Protein AF-A0A1C2J7K5-F1 (afdb_monomer_lite)

Secondary structure (DSSP, 8-state):
-HHHHHHHHHHHHHHHHHHHHHHS---------EEEPTTT--EEETTTPEEPTTS-EE-GGGSS---

Sequence (67 aa):
MFKWLLLAGFLGLLFYFWRQKQRIPKKHPEVESLVRCSVCGRHISVHSAMISAKGHYRCTLHAGDPD

Structure (mmCIF, N/CA/C/O backbone):
data_AF-A0A1C2J7K5-F1
#
_entry.id   AF-A0A1C2J7K5-F1
#
loop_
_atom_site.group_PDB
_atom_site.id
_atom_site.type_symbol
_atom_site.label_atom_id
_atom_site.label_alt_id
_atom_site.label_comp_id
_atom_site.label_asym_id
_atom_site.label_entity_id
_atom_site.label_seq_id
_atom_site.pdbx_PDB_ins_code
_atom_site.Cartn_x
_atom_site.Cartn_y
_atom_site.Cartn_z
_atom_site.occupancy
_atom_site.B_iso_or_equiv
_atom_site.auth_seq_id
_atom_site.auth_comp_id
_atom_site.auth_asym_id
_atom_site.auth_atom_id
_atom_site.pdbx_PDB_model_num
ATOM 1 N N . MET A 1 1 ? -31.723 -4.992 41.687 1.00 64.75 1 MET A N 1
ATOM 2 C CA . MET A 1 1 ? -31.183 -3.811 40.967 1.00 64.75 1 MET A CA 1
ATOM 3 C C . MET A 1 1 ? -29.815 -4.071 40.331 1.00 64.75 1 MET A C 1
ATOM 5 O O . MET A 1 1 ? -29.637 -3.731 39.172 1.00 64.75 1 MET A O 1
ATOM 9 N N . PHE A 1 2 ? -2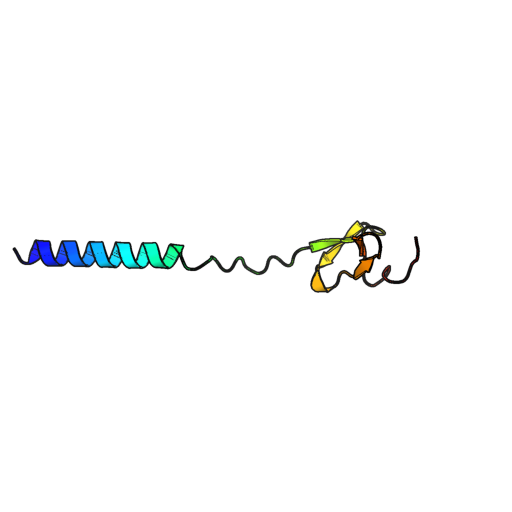8.898 -4.768 41.014 1.00 82.00 2 PHE A N 1
ATOM 10 C CA . PHE A 1 2 ? -27.558 -5.125 40.505 1.00 82.00 2 PHE A CA 1
ATOM 11 C C . PHE A 1 2 ? -27.522 -5.823 39.129 1.00 82.00 2 PHE A C 1
ATOM 13 O O . PHE A 1 2 ? -26.623 -5.589 38.327 1.00 82.00 2 PHE A O 1
ATOM 20 N N . LYS A 1 3 ? -28.539 -6.640 38.824 1.00 83.62 3 LYS A N 1
ATOM 21 C CA . LYS A 1 3 ? -28.677 -7.353 37.542 1.00 83.62 3 LYS A CA 1
ATOM 22 C C . LYS A 1 3 ? -28.706 -6.415 36.328 1.00 83.62 3 LYS A C 1
ATOM 24 O O . LYS A 1 3 ? -28.128 -6.740 35.299 1.00 83.62 3 LYS A O 1
ATOM 29 N N . TRP A 1 4 ? -29.323 -5.242 36.470 1.00 90.00 4 TRP A N 1
ATOM 30 C CA . TRP A 1 4 ? -29.422 -4.250 35.396 1.00 90.00 4 TRP A CA 1
ATOM 31 C C . TRP A 1 4 ? -28.121 -3.463 35.206 1.00 90.00 4 TRP A C 1
ATOM 33 O O . TRP A 1 4 ? -27.762 -3.155 34.075 1.00 90.00 4 TRP A O 1
ATOM 43 N N . LEU A 1 5 ? -27.375 -3.219 36.291 1.00 86.56 5 LEU A N 1
ATOM 44 C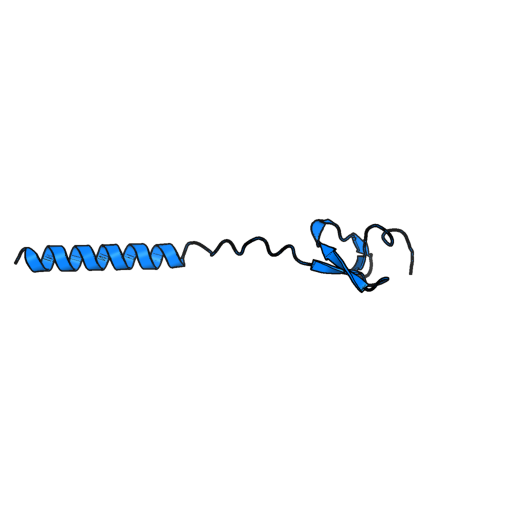 CA . LEU A 1 5 ? -26.051 -2.584 36.238 1.00 86.56 5 LEU A CA 1
ATOM 45 C C . LEU A 1 5 ? -25.030 -3.467 35.511 1.00 86.56 5 LEU A C 1
ATOM 47 O O . LEU A 1 5 ? -24.284 -2.976 34.667 1.00 86.56 5 LEU A O 1
ATOM 51 N N . LEU A 1 6 ? -25.042 -4.777 35.782 1.00 89.31 6 LEU A N 1
ATOM 52 C CA . LEU A 1 6 ? -24.183 -5.739 35.084 1.00 89.31 6 LEU A CA 1
A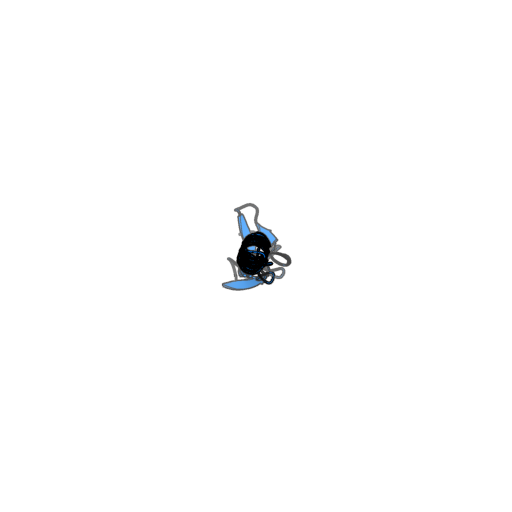TOM 53 C C . LEU A 1 6 ? -24.511 -5.819 33.591 1.00 89.31 6 LEU A C 1
ATOM 55 O O . LEU A 1 6 ? -23.603 -5.820 32.763 1.00 89.31 6 LEU A O 1
ATOM 59 N N . LEU A 1 7 ? -25.801 -5.832 33.244 1.00 90.69 7 LEU A N 1
ATOM 60 C CA . LEU A 1 7 ? -26.244 -5.861 31.850 1.00 90.69 7 LEU A CA 1
ATOM 61 C C . LEU A 1 7 ? -25.810 -4.599 31.096 1.00 90.69 7 LEU A C 1
ATOM 63 O O . LEU A 1 7 ? -25.223 -4.705 30.022 1.00 90.69 7 LEU A O 1
ATOM 67 N N . ALA A 1 8 ? -26.039 -3.418 31.674 1.00 88.88 8 ALA A N 1
ATOM 68 C CA . ALA A 1 8 ? -25.651 -2.148 31.066 1.00 88.88 8 ALA A CA 1
ATOM 69 C C . ALA A 1 8 ? -24.128 -2.037 30.879 1.00 88.88 8 ALA A C 1
ATOM 71 O O . ALA A 1 8 ? -23.667 -1.638 29.809 1.00 88.88 8 ALA A O 1
ATOM 72 N N . GLY A 1 9 ? -23.346 -2.456 31.880 1.00 90.06 9 GLY A N 1
ATOM 73 C CA . GLY A 1 9 ? -21.887 -2.507 31.784 1.00 90.06 9 GLY A CA 1
ATOM 74 C C . GLY A 1 9 ? -21.409 -3.446 30.675 1.00 90.06 9 GLY A C 1
ATOM 75 O O . GLY A 1 9 ? -20.561 -3.065 29.870 1.00 90.06 9 GLY A O 1
ATOM 76 N N . PHE A 1 10 ? -21.998 -4.640 30.574 1.00 93.56 10 PHE A N 1
ATOM 77 C CA . PHE A 1 10 ? -21.638 -5.631 29.558 1.00 93.56 10 PHE A CA 1
ATOM 78 C C . PHE A 1 10 ? -21.969 -5.165 28.132 1.00 93.56 10 PHE A C 1
ATOM 80 O O . PHE A 1 10 ? -21.139 -5.287 27.230 1.00 93.56 10 PHE A O 1
ATOM 87 N N . LEU A 1 11 ? -23.145 -4.558 27.933 1.00 93.06 11 LEU A N 1
ATOM 88 C CA . LEU A 1 11 ? -23.538 -3.938 26.663 1.00 93.06 11 LEU A CA 1
ATOM 89 C C . LEU A 1 11 ? -22.609 -2.781 26.273 1.00 93.06 11 LEU A C 1
ATOM 91 O O . LEU A 1 11 ? -22.218 -2.681 25.109 1.00 93.06 11 LEU A O 1
ATOM 95 N N . GLY A 1 12 ? -22.209 -1.943 27.233 1.00 91.12 12 GLY A N 1
ATOM 96 C CA . GLY A 1 12 ? -21.245 -0.866 27.001 1.00 91.12 12 GLY A CA 1
ATOM 97 C C . GLY A 1 12 ? -19.874 -1.386 26.562 1.00 91.12 12 GLY A C 1
ATOM 98 O O . GLY A 1 12 ? -19.286 -0.860 25.617 1.00 91.12 12 GLY A O 1
ATOM 99 N N . LEU A 1 13 ? -19.395 -2.460 27.194 1.00 90.38 13 LEU A N 1
ATOM 100 C CA . LEU A 1 13 ? -18.112 -3.098 26.883 1.00 90.38 13 LEU A CA 1
ATOM 101 C C . LEU A 1 13 ? -18.115 -3.737 25.488 1.00 90.38 13 LEU A C 1
ATOM 103 O O . LEU A 1 13 ? -17.178 -3.535 24.714 1.00 90.38 13 LEU A O 1
ATOM 107 N N . LEU A 1 14 ? -19.198 -4.438 25.136 1.00 90.31 14 LEU A N 1
ATOM 108 C CA . LEU A 1 14 ? -19.410 -4.986 23.794 1.00 90.31 14 LEU A CA 1
ATOM 109 C C . LEU A 1 14 ? -19.435 -3.884 22.735 1.00 90.31 14 LEU A C 1
ATOM 111 O O . LEU A 1 14 ? -18.738 -3.988 21.727 1.00 90.31 14 LEU A O 1
ATOM 115 N N . PHE A 1 15 ? -20.190 -2.810 22.972 1.00 88.81 15 PHE A N 1
ATOM 116 C CA . PHE A 1 15 ? -20.274 -1.685 22.044 1.00 88.81 15 PHE A CA 1
ATOM 117 C C . PHE A 1 15 ? -18.917 -0.993 21.860 1.00 88.81 15 PHE A C 1
ATOM 119 O O . PHE A 1 15 ? -18.530 -0.671 20.734 1.00 88.81 15 PHE A O 1
ATOM 126 N N . TYR A 1 16 ? -18.160 -0.816 22.946 1.00 86.62 16 TYR A N 1
ATOM 127 C CA . TYR A 1 16 ? -16.819 -0.240 22.911 1.00 86.62 16 TYR A CA 1
ATOM 128 C C . TYR A 1 16 ? -15.852 -1.094 22.080 1.00 86.62 16 TYR A C 1
ATOM 130 O O . TYR A 1 16 ? -15.217 -0.577 21.158 1.00 86.62 16 TYR A O 1
ATOM 138 N N . PHE A 1 17 ? -15.800 -2.407 22.328 1.00 84.75 17 PHE A N 1
ATOM 139 C CA . PHE A 1 17 ? -14.964 -3.333 21.558 1.00 84.75 17 PHE A CA 1
ATOM 140 C C . PHE A 1 17 ? -15.346 -3.368 20.077 1.00 84.75 17 PHE A C 1
ATOM 142 O O . PHE A 1 17 ? -14.475 -3.379 19.205 1.00 84.75 17 PHE A O 1
ATOM 149 N N . TRP A 1 18 ? -16.643 -3.360 19.771 1.00 82.75 18 TRP A N 1
ATOM 150 C CA . TRP A 1 18 ? -17.124 -3.390 18.393 1.00 82.75 18 TRP A CA 1
ATOM 151 C C . TRP A 1 18 ? -16.751 -2.110 17.639 1.00 82.75 18 TRP A C 1
ATOM 153 O O . TRP A 1 18 ? -16.236 -2.168 16.520 1.00 82.75 18 TRP A O 1
ATOM 163 N N . ARG A 1 19 ? -16.899 -0.951 18.292 1.00 79.44 19 ARG A N 1
ATOM 164 C CA . ARG A 1 19 ? -16.490 0.349 17.749 1.00 79.44 19 ARG A CA 1
ATOM 165 C C . ARG A 1 19 ? -14.975 0.451 17.572 1.00 79.44 19 ARG A C 1
ATOM 167 O O . ARG A 1 19 ? -14.515 1.011 16.579 1.00 79.44 19 ARG A O 1
ATOM 174 N N . GLN A 1 20 ? -14.194 -0.109 18.493 1.00 73.56 20 GLN A N 1
ATOM 175 C CA . GLN A 1 20 ? -12.736 -0.148 18.386 1.00 73.56 20 GLN A CA 1
ATOM 176 C C . GLN A 1 20 ? -12.282 -1.044 17.229 1.00 73.56 20 GLN A C 1
ATOM 178 O O . GLN A 1 20 ? -11.404 -0.651 16.464 1.00 73.56 20 GLN A O 1
ATOM 183 N N . LYS A 1 21 ? -12.925 -2.200 17.026 1.00 64.69 21 LYS A N 1
ATOM 184 C CA . LYS A 1 21 ? -12.609 -3.119 15.923 1.00 64.69 21 LYS A CA 1
ATOM 185 C C . LYS A 1 21 ? -12.902 -2.519 14.544 1.00 64.69 21 LYS A C 1
ATOM 187 O O . LYS A 1 21 ? -12.188 -2.826 13.599 1.00 64.69 21 LYS A O 1
ATOM 192 N N . GLN A 1 22 ? -13.889 -1.626 14.430 1.00 61.66 22 GLN A N 1
ATOM 193 C CA . GLN A 1 22 ? -14.131 -0.856 13.201 1.00 61.66 22 GLN A CA 1
ATOM 194 C C . GLN A 1 22 ? -13.075 0.232 12.942 1.00 61.66 22 GLN A C 1
ATOM 196 O O . GLN A 1 22 ? -12.887 0.632 11.797 1.00 61.66 22 GLN A O 1
ATOM 201 N N . ARG A 1 23 ? -12.379 0.707 13.985 1.00 58.88 23 ARG A N 1
ATOM 202 C CA . ARG A 1 23 ? -11.282 1.682 13.865 1.00 58.88 23 ARG A CA 1
ATOM 203 C C . ARG A 1 23 ? -9.919 1.058 13.626 1.00 58.88 23 ARG A C 1
ATOM 205 O O . ARG A 1 23 ? -8.988 1.798 13.332 1.00 58.88 23 ARG A O 1
ATOM 212 N N . ILE A 1 24 ? -9.784 -0.259 13.752 1.00 58.44 24 ILE A N 1
ATOM 213 C CA . ILE A 1 24 ? -8.609 -0.941 13.225 1.00 58.44 24 ILE A CA 1
ATOM 214 C C . ILE A 1 24 ? -8.803 -0.886 11.711 1.00 58.44 24 ILE A C 1
ATOM 216 O O . ILE A 1 24 ? -9.703 -1.575 11.216 1.00 58.44 24 ILE A O 1
ATOM 220 N N . PRO A 1 25 ? -8.049 -0.049 10.968 1.00 55.00 25 PRO A N 1
ATOM 221 C CA . PRO A 1 25 ? -8.085 -0.137 9.524 1.00 55.00 25 PRO A CA 1
ATOM 222 C C . PRO A 1 25 ? -7.779 -1.593 9.236 1.00 55.00 25 PRO A C 1
ATOM 224 O O . PRO A 1 25 ? -6.768 -2.120 9.711 1.00 55.00 25 PRO A O 1
ATOM 227 N N . LYS A 1 26 ? -8.705 -2.274 8.552 1.00 54.94 26 LYS A N 1
ATOM 228 C CA . LYS A 1 26 ? -8.395 -3.546 7.920 1.00 54.94 26 LYS A CA 1
ATOM 229 C C . LYS A 1 26 ? -7.069 -3.268 7.231 1.00 54.94 26 LYS A C 1
ATOM 231 O O . LYS A 1 26 ? -7.044 -2.448 6.313 1.00 54.94 26 LYS A O 1
ATOM 236 N N . LYS A 1 27 ? -5.971 -3.835 7.745 1.00 50.00 27 LYS A N 1
ATOM 237 C CA . LYS A 1 27 ? -4.748 -3.971 6.974 1.00 50.00 27 LYS A CA 1
ATOM 238 C C . LYS A 1 27 ? -5.238 -4.778 5.792 1.00 50.00 27 LYS A C 1
ATOM 240 O O . LYS A 1 27 ? -5.413 -5.989 5.904 1.00 50.00 27 LYS A O 1
ATOM 245 N N . HIS A 1 28 ? -5.653 -4.070 4.741 1.00 50.72 28 HIS A N 1
ATOM 246 C CA . HIS A 1 28 ? -5.814 -4.662 3.441 1.00 50.72 28 HIS A CA 1
ATOM 247 C C . HIS A 1 28 ? -4.508 -5.429 3.287 1.00 50.72 28 HIS A C 1
ATOM 249 O O . HIS A 1 28 ? -3.456 -4.810 3.495 1.00 50.72 28 HIS A O 1
ATOM 255 N N . PRO A 1 29 ? -4.553 -6.760 3.088 1.00 50.78 29 PRO A N 1
ATOM 256 C CA . PRO A 1 29 ? -3.338 -7.459 2.706 1.00 50.78 29 PRO A CA 1
ATOM 257 C C . PRO A 1 29 ? -2.775 -6.612 1.578 1.00 50.78 29 PRO A C 1
ATOM 259 O O . PRO A 1 29 ? -3.575 -6.208 0.733 1.00 50.78 29 PRO A O 1
ATOM 262 N N . GLU A 1 30 ? -1.514 -6.192 1.681 1.00 53.34 30 GLU A N 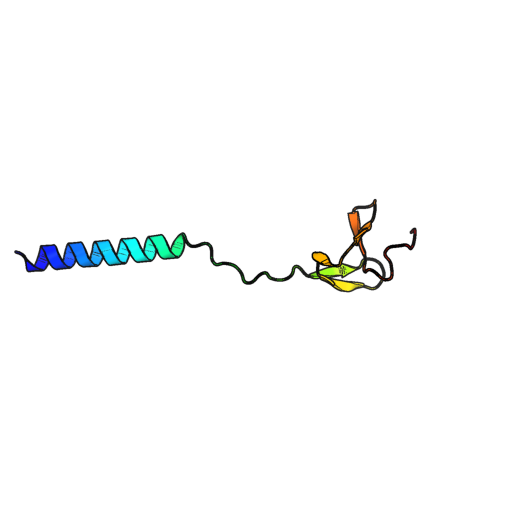1
ATOM 263 C CA . GLU A 1 30 ? -0.845 -5.395 0.659 1.00 53.34 30 GLU A CA 1
ATOM 264 C C . GLU A 1 30 ? -1.174 -6.054 -0.674 1.00 53.34 30 GLU A C 1
ATOM 266 O O . GLU A 1 30 ? -0.627 -7.097 -1.022 1.00 53.34 30 GLU A O 1
ATOM 271 N N . VAL A 1 31 ? -2.194 -5.533 -1.358 1.00 56.22 31 VAL A N 1
ATOM 272 C CA . VAL A 1 31 ? -2.553 -6.002 -2.677 1.00 56.22 31 VAL A CA 1
ATOM 273 C C . VAL A 1 31 ? -1.440 -5.365 -3.452 1.00 56.22 31 VAL A C 1
ATOM 275 O O . VAL A 1 31 ? -1.515 -4.165 -3.714 1.00 56.22 31 VAL A O 1
ATOM 278 N N . GLU A 1 32 ? -0.354 -6.119 -3.636 1.00 60.97 32 GLU A N 1
ATOM 279 C CA . GLU A 1 32 ? 0.767 -5.725 -4.467 1.00 60.97 32 GLU A CA 1
ATOM 280 C C . GLU A 1 32 ? 0.142 -5.126 -5.713 1.00 60.97 32 GLU A C 1
ATOM 282 O O . GLU A 1 32 ? -0.529 -5.814 -6.487 1.00 60.97 32 GLU A O 1
ATOM 287 N N . SER A 1 33 ? 0.202 -3.802 -5.813 1.00 72.94 33 SER A N 1
ATOM 288 C CA . SER A 1 33 ? -0.495 -3.101 -6.867 1.00 72.94 33 SER A CA 1
ATOM 289 C C . SER A 1 33 ? 0.220 -3.518 -8.140 1.00 72.94 33 SER A C 1
ATOM 291 O O . SER A 1 33 ? 1.411 -3.268 -8.320 1.00 72.94 33 SER A O 1
ATOM 293 N N . LEU A 1 34 ? -0.470 -4.294 -8.968 1.00 81.81 34 LEU A N 1
ATOM 294 C CA . LEU A 1 34 ? 0.060 -4.783 -10.228 1.00 81.81 34 LEU A CA 1
ATOM 295 C C . LEU A 1 34 ? -0.280 -3.738 -11.285 1.00 81.81 34 LEU A C 1
ATOM 297 O O . LEU A 1 34 ? -1.448 -3.458 -11.546 1.00 81.81 34 LEU A O 1
ATOM 301 N N . VAL A 1 35 ? 0.745 -3.152 -11.889 1.00 83.94 35 VAL A N 1
ATOM 302 C CA . VAL A 1 35 ? 0.618 -2.221 -13.011 1.00 83.94 35 VAL A CA 1
ATOM 303 C C . VAL A 1 35 ? 0.993 -2.915 -14.307 1.00 83.94 35 VAL A C 1
ATOM 305 O O . VAL A 1 35 ? 1.769 -3.872 -14.335 1.00 83.94 35 VAL A O 1
ATOM 308 N N . ARG A 1 36 ? 0.414 -2.445 -15.409 1.00 85.94 36 ARG A N 1
ATOM 309 C CA . ARG A 1 36 ? 0.650 -3.006 -16.736 1.00 85.94 36 ARG A CA 1
ATOM 310 C C . ARG A 1 36 ? 1.767 -2.239 -17.433 1.00 85.94 36 ARG A C 1
ATOM 312 O O . ARG A 1 36 ? 1.713 -1.016 -17.518 1.00 85.94 36 ARG A O 1
ATOM 319 N N . CYS A 1 37 ? 2.754 -2.955 -17.961 1.00 87.75 37 CYS A N 1
ATOM 320 C CA . CYS A 1 37 ? 3.787 -2.349 -18.791 1.00 87.75 37 CYS A CA 1
ATOM 321 C C . CYS A 1 37 ? 3.181 -1.821 -20.101 1.00 87.75 37 CYS A C 1
ATOM 323 O O . CYS A 1 37 ? 2.486 -2.564 -20.794 1.00 87.75 37 CYS A O 1
ATOM 325 N N . SER A 1 38 ? 3.484 -0.574 -20.470 1.00 85.62 38 SER A N 1
ATOM 326 C CA . SER A 1 38 ? 2.989 0.046 -21.708 1.00 85.62 38 SER A CA 1
ATOM 327 C C . SER A 1 38 ? 3.544 -0.579 -22.993 1.00 85.62 38 SER A C 1
ATOM 329 O O . SER A 1 38 ? 2.912 -0.461 -24.034 1.00 85.62 38 SER A O 1
ATOM 331 N N . VAL A 1 39 ? 4.704 -1.241 -22.921 1.00 85.69 39 VAL A N 1
ATOM 332 C CA . VAL A 1 39 ? 5.411 -1.795 -24.088 1.00 85.69 39 VAL A CA 1
ATOM 333 C C . VAL A 1 39 ? 4.975 -3.234 -24.371 1.00 85.69 39 VAL A C 1
ATOM 335 O O . VAL A 1 39 ? 4.501 -3.542 -25.456 1.00 85.69 39 VAL A O 1
ATOM 338 N N . CYS A 1 40 ? 5.082 -4.126 -23.381 1.00 86.62 40 CYS A N 1
ATOM 339 C CA . CYS A 1 40 ? 4.780 -5.553 -23.561 1.00 86.62 40 CYS A CA 1
ATOM 340 C C . CYS A 1 40 ? 3.433 -5.994 -22.979 1.00 86.62 40 CYS A C 1
ATOM 342 O O . CYS A 1 40 ? 3.041 -7.150 -23.122 1.00 86.62 40 CYS A O 1
ATOM 344 N N . GLY A 1 41 ? 2.730 -5.115 -22.259 1.00 83.19 41 GLY A N 1
ATOM 345 C CA . GLY A 1 41 ? 1.435 -5.434 -21.665 1.00 83.19 41 GLY A CA 1
ATOM 346 C C . GLY A 1 41 ? 1.482 -6.407 -20.481 1.00 83.19 41 GLY A C 1
ATOM 347 O O . GLY A 1 41 ? 0.413 -6.799 -20.011 1.00 83.19 41 GLY A O 1
ATOM 348 N N . ARG A 1 42 ? 2.671 -6.795 -19.994 1.00 86.00 42 ARG A N 1
ATOM 349 C CA . ARG A 1 42 ? 2.845 -7.680 -18.830 1.00 86.00 42 ARG A CA 1
ATOM 350 C C . ARG A 1 42 ? 2.471 -6.958 -17.534 1.00 86.00 42 ARG A C 1
ATOM 352 O O . ARG A 1 42 ? 2.795 -5.783 -17.369 1.00 86.00 42 ARG A O 1
ATOM 359 N N . HIS A 1 43 ? 1.829 -7.675 -16.614 1.00 86.06 43 HIS A N 1
ATOM 360 C CA . HIS A 1 43 ? 1.573 -7.191 -15.258 1.00 86.06 43 HIS A CA 1
ATOM 361 C C . HIS A 1 43 ? 2.831 -7.356 -14.401 1.00 86.06 43 HIS A C 1
ATOM 363 O O . HIS A 1 43 ? 3.424 -8.435 -14.365 1.00 86.06 43 HIS A O 1
ATOM 369 N N . ILE A 1 44 ? 3.240 -6.278 -13.745 1.00 86.88 44 ILE A N 1
ATOM 370 C CA . ILE A 1 44 ? 4.417 -6.192 -12.878 1.00 86.88 44 ILE A CA 1
ATOM 371 C C . ILE A 1 44 ? 4.025 -5.477 -11.587 1.00 86.88 44 ILE A C 1
ATOM 373 O O . ILE A 1 44 ? 3.111 -4.654 -11.589 1.00 86.88 44 ILE A O 1
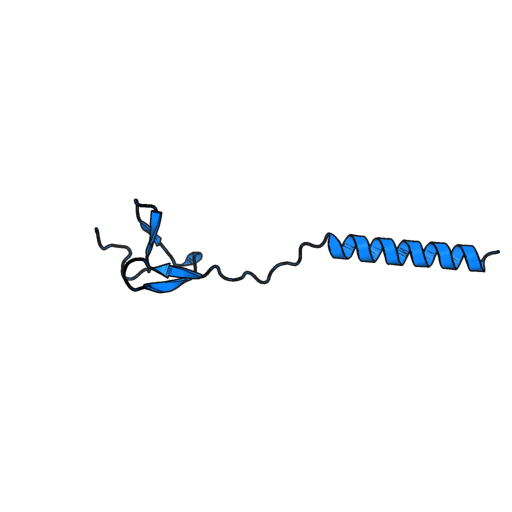ATOM 377 N N . SER A 1 45 ? 4.692 -5.784 -10.478 1.00 84.75 45 SER A N 1
ATOM 378 C CA . SER A 1 45 ? 4.437 -5.068 -9.227 1.00 84.75 45 SER A CA 1
ATOM 379 C C . SER A 1 45 ? 4.877 -3.610 -9.359 1.00 84.75 45 SER A C 1
ATOM 381 O O . SER A 1 45 ? 5.913 -3.331 -9.962 1.00 84.75 45 SER A O 1
ATOM 383 N N . VAL A 1 46 ? 4.136 -2.668 -8.771 1.00 81.50 46 VAL A N 1
ATOM 384 C CA . VAL A 1 46 ? 4.514 -1.242 -8.751 1.00 81.50 46 VAL A CA 1
ATOM 385 C C . VAL A 1 46 ? 5.917 -1.041 -8.177 1.00 81.50 46 VAL A C 1
ATOM 387 O O . VAL A 1 46 ? 6.646 -0.187 -8.662 1.00 81.50 46 VAL A O 1
ATOM 390 N N . HIS A 1 47 ? 6.335 -1.875 -7.220 1.00 80.31 47 HIS A N 1
ATOM 391 C CA . HIS A 1 47 ? 7.692 -1.851 -6.665 1.00 80.31 47 HIS A CA 1
ATOM 392 C C . HIS A 1 47 ? 8.793 -2.203 -7.677 1.00 80.31 47 HIS A C 1
ATOM 394 O O . HIS A 1 47 ? 9.916 -1.731 -7.532 1.00 80.31 47 HIS A O 1
ATOM 400 N N . SER A 1 48 ? 8.494 -3.034 -8.681 1.00 79.06 48 SER A N 1
ATOM 401 C CA . SER A 1 48 ? 9.444 -3.433 -9.732 1.00 79.06 48 SER A CA 1
ATOM 402 C C . SER A 1 48 ? 9.260 -2.664 -11.044 1.00 79.06 48 SER A C 1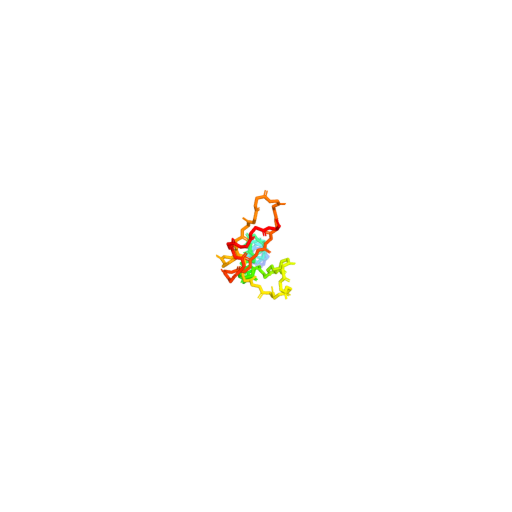
ATOM 404 O O . SER A 1 48 ? 10.067 -2.803 -11.966 1.00 79.06 48 SER A O 1
ATOM 406 N N . ALA A 1 49 ? 8.204 -1.857 -11.146 1.00 82.25 49 ALA A N 1
ATOM 407 C CA . ALA A 1 49 ? 7.913 -1.043 -12.311 1.00 82.25 49 ALA A CA 1
ATOM 408 C C . ALA A 1 49 ? 8.741 0.246 -12.302 1.00 82.25 49 ALA A C 1
ATOM 410 O O . ALA A 1 49 ? 8.803 0.954 -11.301 1.00 82.25 49 ALA A O 1
ATOM 411 N N . MET A 1 50 ? 9.328 0.590 -13.447 1.00 82.38 50 MET A N 1
ATOM 412 C CA . MET A 1 50 ? 9.967 1.889 -13.654 1.00 82.38 50 MET A CA 1
ATOM 413 C C . MET A 1 50 ? 9.006 2.831 -14.374 1.00 82.38 50 MET A C 1
ATOM 415 O O . MET A 1 50 ? 8.308 2.426 -15.303 1.00 82.38 50 MET A O 1
ATOM 419 N N . ILE A 1 51 ? 8.956 4.090 -13.946 1.00 82.81 51 ILE A N 1
ATOM 420 C CA . ILE A 1 51 ? 8.105 5.116 -14.554 1.00 82.81 51 ILE A CA 1
ATOM 421 C C . ILE A 1 51 ? 8.931 5.861 -15.608 1.00 82.81 51 ILE A C 1
ATOM 423 O O . ILE A 1 51 ? 9.983 6.413 -15.298 1.00 82.81 51 ILE A O 1
ATOM 427 N N . SER A 1 52 ? 8.461 5.865 -16.857 1.00 79.75 52 SER A N 1
ATOM 428 C CA . SER A 1 52 ? 9.045 6.668 -17.940 1.00 79.75 52 SER A CA 1
ATOM 429 C C . SER A 1 52 ? 8.799 8.165 -17.703 1.00 79.75 52 SER A C 1
ATOM 431 O O . SER A 1 52 ? 7.850 8.534 -17.015 1.00 79.75 52 SER A O 1
ATOM 433 N N . ALA A 1 53 ? 9.585 9.046 -18.330 1.00 77.19 53 ALA A N 1
ATOM 434 C CA . ALA A 1 53 ? 9.424 10.503 -18.229 1.00 77.19 53 ALA A CA 1
ATOM 435 C C . ALA A 1 53 ? 8.012 11.003 -18.614 1.00 77.19 53 ALA A C 1
ATOM 437 O O . ALA A 1 53 ? 7.584 12.061 -18.164 1.00 77.19 53 ALA A O 1
ATOM 438 N N . LYS A 1 54 ? 7.268 10.220 -19.410 1.00 78.94 54 LYS A N 1
ATOM 439 C CA . LYS A 1 54 ? 5.870 10.484 -19.803 1.00 78.94 54 LYS A CA 1
ATOM 440 C C . LYS A 1 54 ? 4.820 9.959 -18.804 1.00 78.94 54 LYS A C 1
ATOM 442 O O . LYS A 1 54 ? 3.628 10.092 -19.052 1.00 78.94 54 LYS A O 1
ATOM 447 N N . GLY A 1 55 ? 5.233 9.332 -17.700 1.00 80.12 55 GLY A N 1
ATOM 448 C CA . GLY A 1 55 ? 4.333 8.786 -16.674 1.00 80.12 55 GLY A CA 1
ATOM 449 C C . GLY A 1 55 ? 3.816 7.366 -16.941 1.00 80.12 55 GLY A C 1
ATOM 450 O O . GLY A 1 55 ? 2.914 6.903 -16.249 1.00 80.12 55 GLY A O 1
ATOM 451 N N . HIS A 1 56 ? 4.368 6.652 -17.926 1.00 84.00 56 HIS A N 1
ATOM 452 C CA . HIS A 1 56 ? 3.984 5.266 -18.219 1.00 84.00 56 HIS A CA 1
ATOM 453 C C . HIS A 1 56 ? 4.827 4.257 -17.430 1.00 84.00 56 HIS A C 1
ATOM 455 O O . HIS A 1 56 ? 6.051 4.382 -17.376 1.00 84.00 56 HIS A O 1
ATOM 461 N N . TYR A 1 57 ? 4.181 3.229 -16.870 1.00 85.62 57 TYR A N 1
ATOM 462 C CA . TYR A 1 57 ? 4.866 2.121 -16.201 1.00 85.62 57 TYR A CA 1
ATOM 463 C C . TYR A 1 57 ? 5.513 1.178 -17.218 1.00 85.62 57 TYR A C 1
ATOM 465 O O . TYR A 1 57 ? 4.879 0.729 -18.179 1.00 85.62 57 TYR A O 1
ATOM 473 N N . ARG A 1 58 ? 6.776 0.832 -16.980 1.00 84.88 58 ARG A N 1
ATOM 474 C CA . ARG A 1 58 ? 7.570 -0.083 -17.798 1.00 84.88 58 ARG A CA 1
ATOM 475 C C . ARG A 1 58 ? 8.187 -1.180 -16.941 1.00 84.88 58 ARG A C 1
ATOM 477 O O . ARG A 1 58 ? 8.533 -0.967 -15.781 1.00 84.88 58 ARG A O 1
ATOM 484 N N . CYS A 1 59 ? 8.308 -2.373 -17.516 1.00 87.56 59 CYS A N 1
ATOM 485 C CA . CYS A 1 59 ? 9.043 -3.458 -16.877 1.00 87.56 59 CYS A CA 1
ATOM 486 C C . CYS A 1 59 ? 10.548 -3.211 -16.965 1.00 87.56 59 CYS A C 1
ATOM 488 O O . CYS A 1 59 ? 11.011 -2.521 -17.869 1.00 87.56 59 CYS A O 1
ATOM 490 N N . THR A 1 60 ? 11.307 -3.848 -16.077 1.00 83.69 60 THR A N 1
ATOM 491 C CA . THR A 1 60 ? 12.775 -3.767 -16.025 1.00 83.69 60 THR A CA 1
ATOM 492 C C . THR A 1 60 ? 13.454 -4.068 -17.365 1.00 83.69 60 THR A C 1
ATOM 494 O O . THR A 1 60 ? 14.460 -3.446 -17.679 1.00 83.69 60 THR A O 1
ATOM 497 N N . LEU A 1 61 ? 12.871 -4.947 -18.191 1.00 83.00 61 LEU A N 1
ATOM 498 C CA . LEU A 1 61 ? 13.370 -5.240 -19.542 1.00 83.00 61 LEU A CA 1
ATOM 499 C C . LEU A 1 61 ? 13.243 -4.072 -20.534 1.00 83.00 61 LEU A C 1
ATOM 501 O O . LEU A 1 61 ? 14.069 -3.965 -21.426 1.00 83.00 61 LEU A O 1
ATOM 505 N N . HIS A 1 62 ? 12.244 -3.199 -20.375 1.00 81.06 62 HIS A N 1
ATOM 506 C CA . HIS A 1 62 ? 11.985 -2.056 -21.268 1.00 81.06 62 HIS A CA 1
ATOM 507 C C . HIS A 1 62 ? 12.254 -0.719 -20.564 1.00 81.06 62 HIS A C 1
ATOM 509 O O . HIS A 1 62 ? 11.737 0.327 -20.955 1.00 81.06 62 HIS A O 1
ATOM 515 N N . ALA A 1 63 ? 13.024 -0.744 -19.475 1.00 72.88 63 ALA A N 1
ATOM 516 C CA . ALA A 1 63 ? 13.362 0.450 -18.713 1.00 72.88 63 ALA A CA 1
ATOM 517 C C . ALA A 1 63 ? 14.199 1.446 -19.533 1.00 72.88 63 ALA A C 1
ATOM 519 O O . ALA A 1 63 ? 14.061 2.652 -19.344 1.00 72.88 63 ALA A O 1
ATOM 520 N N . GLY A 1 64 ? 15.040 0.936 -20.439 1.00 67.12 64 GLY A N 1
ATOM 521 C CA . GLY A 1 64 ? 16.011 1.717 -21.204 1.00 67.12 64 GLY A CA 1
ATOM 522 C C . GLY A 1 64 ? 15.624 2.039 -22.645 1.00 67.12 64 GLY A C 1
ATOM 523 O O . GLY A 1 64 ? 16.374 2.769 -23.280 1.00 67.12 64 GLY A O 1
ATOM 524 N N . ASP A 1 65 ? 14.500 1.535 -23.164 1.00 63.44 65 ASP A N 1
ATOM 525 C CA . ASP A 1 65 ? 14.096 1.839 -24.540 1.00 63.44 65 ASP A CA 1
ATOM 526 C C . ASP A 1 65 ? 13.487 3.250 -24.613 1.00 63.44 65 ASP A C 1
ATOM 528 O O . ASP A 1 65 ? 12.436 3.500 -24.001 1.00 63.44 65 ASP A O 1
ATOM 532 N N . PRO A 1 66 ? 14.123 4.211 -25.305 1.00 58.59 66 PRO A N 1
ATOM 533 C CA . PRO A 1 66 ? 13.453 5.456 -25.645 1.00 58.59 66 PRO A CA 1
ATOM 534 C C . PRO A 1 66 ? 12.308 5.138 -26.619 1.00 58.59 66 PRO A C 1
ATOM 536 O O . PRO A 1 66 ? 12.487 4.337 -27.533 1.00 58.59 66 PRO A O 1
ATOM 539 N N . ASP A 1 67 ? 11.128 5.725 -26.375 1.00 56.72 67 ASP A N 1
ATOM 540 C CA . ASP A 1 67 ? 10.037 5.686 -27.367 1.00 56.72 67 ASP A CA 1
ATOM 541 C C . ASP A 1 67 ? 10.474 6.372 -28.669 1.00 56.72 67 ASP A C 1
ATOM 543 O O . ASP A 1 67 ? 11.154 7.423 -28.554 1.00 56.72 67 ASP A O 1
#

pLDDT: mean 77.7, std 12.45, range [50.0, 93.56]

Organism: Acidithiobacillus thiooxidans (NCBI:txid930)

Radius of gyration: 25.34 Å; chains: 1; bounding box: 47×18×68 Å

Foldseek 3Di:
DVVVVVVVVVVVVVVVVVVVVVVPPPPPPPPQDWFAAPPPRDTDGPVQWDADPVRGTHHPVCNPDDD